Protein AF-A0A4S8KL89-F1 (afdb_monomer_lite)

Organism: Dendrothele bispora (strain CBS 962.96) (NCBI:txid1314807)

Secondary structure (DSSP, 8-state):
-PPPPPB--SS-EEEEEEEE-SSEEEEEEEEE-BTSPPPPEE----TT-SSSS--SEEE-EEEE-TTS-EEEETTGGGSTTHHHHHHHTTPEEEESGGGGGSPP-TT-HHHHTTSPPPPTT--HHHHHHHH-

Radius of gyration: 18.7 Å; chains: 1; bounding box: 41×31×51 Å

pLDDT: mean 89.46, std 12.13, range [53.22, 98.06]

InterPro domains:
  IPR043129 ATPase, nucleotide binding domain [SSF53067] (15-83)

Structure (mmCIF, N/CA/C/O backbone):
data_AF-A0A4S8KL89-F1
#
_entry.id   AF-A0A4S8KL89-F1
#
loop_
_atom_site.group_PDB
_atom_site.id
_atom_site.type_symbol
_atom_site.label_atom_id
_atom_site.label_alt_id
_atom_site.label_comp_id
_atom_site.label_asym_id
_atom_site.label_entity_id
_atom_site.label_seq_id
_atom_site.pdbx_PDB_ins_code
_atom_site.Cartn_x
_atom_site.Cartn_y
_atom_site.Car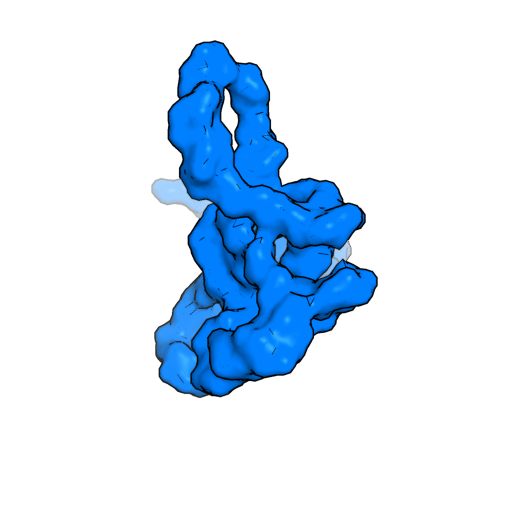tn_z
_atom_site.occupancy
_atom_site.B_iso_or_equiv
_atom_site.auth_seq_id
_atom_site.auth_comp_id
_atom_site.auth_asym_id
_atom_site.auth_atom_id
_atom_site.pdbx_PDB_model_num
ATOM 1 N N . MET A 1 1 ? -17.475 19.960 21.470 1.00 53.22 1 MET A N 1
ATOM 2 C CA . MET A 1 1 ? -16.755 18.774 20.955 1.00 53.22 1 MET A CA 1
ATOM 3 C C . MET A 1 1 ? -17.600 17.555 21.278 1.00 53.22 1 MET A C 1
ATOM 5 O O . MET A 1 1 ? -17.967 17.407 22.436 1.00 53.22 1 MET A O 1
ATOM 9 N N . ASN A 1 2 ? -17.971 16.736 20.290 1.00 69.44 2 ASN A N 1
ATOM 10 C CA . ASN A 1 2 ? -18.695 15.493 20.568 1.00 69.44 2 ASN A CA 1
ATOM 11 C C . ASN A 1 2 ? -17.760 14.521 21.292 1.00 69.44 2 ASN A C 1
ATOM 13 O O . ASN A 1 2 ? -16.701 14.174 20.771 1.00 69.44 2 ASN A O 1
ATOM 17 N N . THR A 1 3 ? -18.140 14.100 22.494 1.00 84.81 3 THR A N 1
ATOM 18 C CA . THR A 1 3 ? -17.432 13.060 23.238 1.00 84.81 3 THR A CA 1
ATOM 19 C C . THR A 1 3 ? -17.689 11.707 22.579 1.00 84.81 3 THR A C 1
ATOM 21 O O . THR A 1 3 ? -18.830 11.344 22.282 1.00 84.81 3 THR A O 1
ATOM 24 N N . ARG A 1 4 ? -16.616 10.955 22.303 1.00 89.38 4 ARG A N 1
ATOM 25 C CA . ARG A 1 4 ? -16.735 9.584 21.790 1.00 89.38 4 ARG A CA 1
ATOM 26 C C . ARG A 1 4 ? -17.388 8.710 2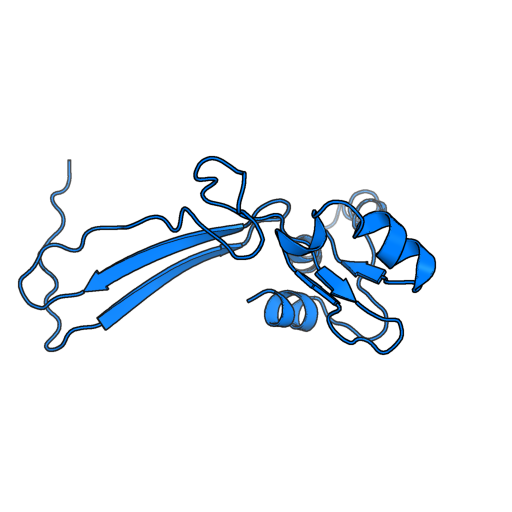2.859 1.00 89.38 4 ARG A C 1
ATOM 28 O O . ARG A 1 4 ? -17.077 8.837 24.041 1.00 89.38 4 ARG A O 1
ATOM 35 N N . LYS A 1 5 ? -18.299 7.834 22.437 1.00 94.69 5 LYS A N 1
ATOM 36 C CA . LYS A 1 5 ? -18.965 6.882 23.331 1.00 94.69 5 LYS A CA 1
ATOM 37 C C . LYS A 1 5 ? -18.096 5.635 23.530 1.00 94.69 5 LYS A C 1
ATOM 39 O O . LYS A 1 5 ? -17.346 5.286 22.614 1.00 94.69 5 LYS A O 1
ATOM 44 N N . PRO A 1 6 ? -18.224 4.951 24.679 1.00 96.38 6 PRO A N 1
ATOM 45 C CA . PRO A 1 6 ? -17.670 3.619 24.856 1.00 96.38 6 PRO A CA 1
ATOM 46 C C . PRO A 1 6 ? -18.112 2.651 23.757 1.00 96.38 6 PRO A C 1
ATOM 48 O O . PRO A 1 6 ? -19.223 2.753 23.229 1.00 96.38 6 PRO A O 1
ATOM 51 N N . TYR A 1 7 ? -17.242 1.706 23.413 1.00 97.06 7 TYR A N 1
ATOM 52 C CA . TYR A 1 7 ? -17.570 0.647 22.474 1.00 97.06 7 TYR A CA 1
ATOM 53 C C . TYR A 1 7 ? -18.594 -0.317 23.092 1.00 97.06 7 TYR A C 1
ATOM 55 O O . TYR A 1 7 ? -18.343 -0.930 24.127 1.00 97.06 7 TYR A O 1
ATOM 63 N N . ASN A 1 8 ? -19.748 -0.462 22.435 1.00 96.69 8 ASN A N 1
ATOM 64 C CA . ASN A 1 8 ? -20.877 -1.272 22.914 1.00 96.69 8 ASN A CA 1
ATOM 65 C C . ASN A 1 8 ? -20.872 -2.720 22.383 1.00 96.69 8 ASN A C 1
ATOM 67 O O . ASN A 1 8 ? -21.881 -3.416 22.488 1.00 96.69 8 ASN A O 1
ATOM 71 N N . GLY A 1 9 ? -19.784 -3.171 21.751 1.00 95.62 9 GLY A N 1
ATOM 72 C CA . GLY A 1 9 ? -19.670 -4.561 21.306 1.00 95.62 9 GLY A CA 1
ATOM 73 C C . GLY A 1 9 ? -19.466 -5.527 22.472 1.00 95.62 9 GLY A C 1
ATOM 74 O O . GLY A 1 9 ? -19.078 -5.133 23.565 1.00 95.62 9 GLY A O 1
ATOM 75 N N . THR A 1 10 ? -19.706 -6.815 22.232 1.00 97.38 10 THR A N 1
ATOM 76 C CA . THR A 1 10 ? -19.627 -7.863 23.267 1.00 97.38 10 THR A CA 1
ATOM 77 C C . THR A 1 10 ? -18.240 -8.492 23.414 1.00 97.38 10 THR A C 1
ATOM 79 O O . THR A 1 10 ? -18.018 -9.276 24.333 1.00 97.38 10 THR A O 1
ATOM 82 N N . ARG A 1 11 ? -17.300 -8.177 22.516 1.00 97.56 11 ARG A N 1
ATOM 83 C CA . ARG A 1 11 ? -15.933 -8.721 22.500 1.00 97.56 11 ARG A CA 1
ATOM 84 C C . ARG A 1 11 ? -14.931 -7.692 21.989 1.00 97.56 11 ARG A C 1
ATOM 86 O O . ARG A 1 11 ? -15.319 -6.791 21.249 1.00 97.56 11 ARG A O 1
ATOM 93 N N . ARG A 1 12 ? -13.651 -7.877 22.324 1.00 97.44 12 ARG A N 1
ATOM 94 C CA . ARG A 1 12 ? -12.538 -7.092 21.773 1.00 97.44 12 ARG A CA 1
ATOM 95 C C . ARG A 1 12 ? -12.465 -7.253 20.253 1.00 97.44 12 ARG A C 1
ATOM 97 O O . ARG A 1 12 ? -12.508 -8.379 19.763 1.00 97.44 12 ARG A O 1
ATOM 104 N N . ASN A 1 13 ? -12.308 -6.149 19.527 1.00 97.19 13 ASN A N 1
ATOM 105 C CA . ASN A 1 13 ? -12.016 -6.151 18.090 1.00 97.19 13 ASN A CA 1
ATOM 106 C C . ASN A 1 13 ? -10.865 -5.184 17.772 1.00 97.19 13 ASN A C 1
ATOM 108 O O . ASN A 1 13 ? -10.658 -4.205 18.484 1.00 97.19 13 ASN A O 1
ATOM 112 N N . LEU A 1 14 ? -10.135 -5.448 16.690 1.00 97.38 14 LEU A N 1
ATOM 113 C CA . LEU A 1 14 ? -9.177 -4.512 16.104 1.00 97.38 14 LEU A CA 1
ATOM 114 C C . LEU A 1 14 ? -9.837 -3.858 14.889 1.00 97.38 14 LEU A C 1
ATOM 116 O O . LEU A 1 14 ? -10.282 -4.558 13.982 1.00 97.38 14 LEU A O 1
ATOM 120 N N . LEU A 1 15 ? -9.907 -2.530 14.879 1.00 96.75 15 LEU A N 1
ATOM 121 C CA . LEU A 1 15 ? -10.305 -1.760 13.706 1.00 96.75 15 LEU A CA 1
ATOM 122 C C . LEU A 1 15 ? -9.054 -1.176 13.061 1.00 96.75 15 LEU A C 1
ATOM 124 O O . LEU A 1 15 ? -8.263 -0.538 13.751 1.00 96.75 15 LEU A O 1
ATOM 128 N N . ILE A 1 16 ? -8.904 -1.365 11.753 1.00 97.31 16 ILE A N 1
ATOM 129 C CA . ILE A 1 16 ? -7.840 -0.765 10.948 1.00 97.31 16 ILE A CA 1
ATOM 130 C C . ILE A 1 16 ? -8.505 0.133 9.908 1.00 97.31 16 ILE A C 1
ATOM 132 O O . ILE A 1 16 ? -9.451 -0.278 9.238 1.00 97.31 16 ILE A O 1
ATOM 136 N N . ALA A 1 17 ? -8.020 1.361 9.796 1.00 96.75 17 ALA A N 1
ATOM 137 C CA . ALA A 1 17 ? -8.402 2.316 8.773 1.00 96.75 17 ALA A CA 1
ATOM 138 C C . ALA A 1 17 ? -7.177 2.597 7.901 1.00 96.75 17 ALA A C 1
ATOM 140 O O . ALA A 1 17 ? -6.116 2.947 8.418 1.00 96.75 17 ALA A O 1
ATOM 141 N N . MET A 1 18 ? -7.330 2.435 6.591 1.00 95.44 18 MET A N 1
ATOM 142 C CA . MET A 1 18 ? -6.266 2.647 5.613 1.00 95.44 18 MET A CA 1
ATOM 143 C C . MET A 1 18 ? -6.668 3.803 4.706 1.00 95.44 18 MET A C 1
ATOM 145 O O . MET A 1 18 ? -7.725 3.758 4.075 1.00 95.44 18 MET A O 1
ATOM 149 N N . ASP A 1 19 ? -5.834 4.834 4.653 1.00 95.75 19 ASP A N 1
ATOM 150 C CA . ASP A 1 19 ? -5.928 5.885 3.648 1.00 95.75 19 ASP A CA 1
ATOM 151 C C . ASP A 1 19 ? -4.943 5.553 2.532 1.00 95.75 19 ASP A C 1
ATOM 153 O O . ASP A 1 19 ? -3.732 5.680 2.709 1.00 95.75 19 ASP A O 1
ATOM 157 N N . VAL A 1 20 ? -5.464 5.076 1.401 1.00 95.38 20 VAL A N 1
ATOM 158 C CA . VAL A 1 20 ? -4.645 4.749 0.232 1.00 95.38 20 VAL A CA 1
ATOM 159 C C . VAL A 1 20 ? -4.665 5.928 -0.726 1.00 95.38 20 VAL A C 1
ATOM 161 O O . VAL A 1 20 ? -5.635 6.111 -1.471 1.00 95.38 20 VAL A O 1
ATOM 164 N N . GLY A 1 21 ? -3.615 6.742 -0.703 1.00 94.94 21 GLY A N 1
ATOM 165 C CA . GLY A 1 21 ? -3.478 7.914 -1.560 1.00 94.94 21 GLY A CA 1
ATOM 166 C C . GLY A 1 21 ? -2.832 7.605 -2.910 1.00 94.94 21 GLY A C 1
ATOM 167 O O . GLY A 1 21 ? -2.426 6.488 -3.211 1.00 94.94 21 GLY A O 1
ATOM 168 N N . THR A 1 22 ? -2.747 8.624 -3.765 1.00 94.81 22 THR A N 1
ATOM 169 C CA . THR A 1 22 ? -2.037 8.519 -5.052 1.00 94.81 22 THR A CA 1
ATOM 170 C C . THR A 1 22 ? -0.519 8.500 -4.867 1.00 94.81 22 THR A C 1
ATOM 172 O O . THR A 1 22 ? 0.183 7.839 -5.626 1.00 94.81 22 THR A O 1
ATOM 175 N N . THR A 1 23 ? -0.020 9.244 -3.876 1.00 94.75 23 THR A N 1
ATOM 176 C CA . THR A 1 23 ? 1.420 9.452 -3.645 1.00 94.75 23 THR A CA 1
ATOM 177 C C . THR A 1 23 ? 1.894 8.779 -2.368 1.00 94.75 23 THR A C 1
ATOM 179 O O . THR A 1 23 ? 2.945 8.150 -2.367 1.00 94.75 23 THR A O 1
ATOM 182 N N . TYR A 1 24 ? 1.123 8.909 -1.290 1.00 95.31 24 TYR A N 1
ATOM 183 C CA . TYR A 1 24 ? 1.419 8.310 0.003 1.00 95.31 24 TYR A CA 1
ATOM 184 C C . TYR A 1 24 ? 0.167 7.659 0.573 1.00 95.31 24 TYR A C 1
ATOM 186 O O . TYR A 1 24 ? -0.939 8.134 0.318 1.00 95.31 24 TYR A O 1
ATOM 194 N N . SER A 1 25 ? 0.363 6.614 1.365 1.00 95.75 25 SER A N 1
ATOM 195 C CA . SER A 1 25 ? -0.689 5.872 2.046 1.00 95.75 25 SER A CA 1
ATOM 196 C C . SER A 1 25 ? -0.370 5.746 3.528 1.00 95.75 25 SER A C 1
ATOM 198 O O . SER A 1 25 ? 0.790 5.570 3.889 1.00 95.75 25 SER A O 1
ATOM 200 N N . GLY A 1 26 ? -1.381 5.849 4.382 1.00 94.88 26 GLY A N 1
ATOM 201 C CA . GLY A 1 26 ? -1.240 5.807 5.835 1.00 94.88 26 GLY A CA 1
ATOM 202 C C . GLY A 1 26 ? -2.225 4.838 6.474 1.00 94.88 26 GLY A C 1
ATOM 203 O O . GLY A 1 26 ? -3.247 4.480 5.886 1.00 94.88 26 GLY A O 1
ATOM 204 N N . VAL A 1 27 ? -1.917 4.419 7.699 1.00 95.56 27 VAL A N 1
ATOM 205 C CA . VAL A 1 27 ? -2.751 3.483 8.456 1.00 95.56 27 VAL A CA 1
ATOM 206 C C . VAL A 1 27 ? -2.963 4.010 9.869 1.00 95.56 27 VAL A C 1
ATOM 208 O O . VAL A 1 27 ? -2.039 4.478 10.535 1.00 95.56 27 VAL A O 1
ATOM 211 N N . SER A 1 28 ? -4.191 3.901 10.354 1.00 96.12 28 SER A N 1
ATOM 212 C CA . SER A 1 28 ? -4.530 4.071 11.763 1.00 96.12 28 SER A CA 1
ATOM 213 C C . SER A 1 28 ? -5.259 2.832 12.252 1.00 96.12 28 SER A C 1
ATOM 215 O O . SER A 1 28 ? -5.938 2.150 11.488 1.00 96.12 28 SER A O 1
ATOM 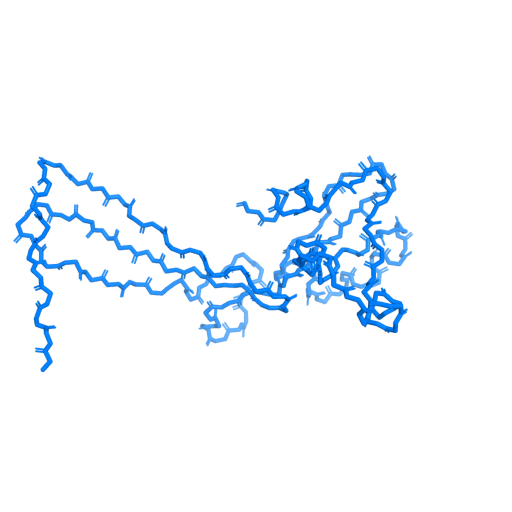217 N N . TYR A 1 29 ? -5.151 2.539 13.537 1.00 96.94 29 TYR A N 1
ATOM 218 C CA . TYR A 1 29 ? -5.857 1.434 14.155 1.00 96.94 29 TYR A CA 1
ATOM 219 C C . TYR A 1 29 ? -6.475 1.847 15.485 1.00 96.94 29 TYR A C 1
ATOM 221 O O . TYR A 1 29 ? -6.159 2.886 16.061 1.00 96.94 29 TYR A O 1
ATOM 229 N N . CYS A 1 30 ? -7.395 1.028 15.972 1.00 97.00 30 CYS A N 1
ATOM 230 C CA . CYS A 1 30 ? -8.014 1.208 17.269 1.00 97.00 30 CYS A CA 1
ATOM 231 C C . CYS A 1 30 ? -8.379 -0.151 17.869 1.00 97.00 30 CYS A C 1
ATOM 233 O O . CYS A 1 30 ? -8.948 -1.007 17.186 1.00 97.00 30 CYS A O 1
ATOM 235 N N . LEU A 1 31 ? -8.072 -0.337 19.154 1.00 97.25 31 LEU A N 1
ATOM 236 C CA . LEU A 1 31 ? -8.570 -1.465 19.934 1.00 97.25 31 LEU A CA 1
ATOM 237 C C . LEU A 1 31 ? -9.957 -1.119 20.480 1.00 97.25 31 LEU A C 1
ATOM 239 O O . LEU A 1 31 ? -10.134 -0.171 21.242 1.00 97.25 31 LEU A O 1
ATOM 243 N N . LEU A 1 32 ? -10.951 -1.894 20.059 1.00 97.25 32 LEU A N 1
ATOM 244 C CA . LEU A 1 32 ? -12.340 -1.749 20.467 1.00 97.25 32 LEU A CA 1
ATOM 245 C C . LEU A 1 32 ? -12.613 -2.671 21.651 1.00 97.25 32 LEU A C 1
ATOM 247 O O . LEU A 1 32 ? -13.020 -3.820 21.472 1.00 97.25 32 LEU A O 1
ATOM 251 N N . ASP A 1 33 ? -12.366 -2.164 22.854 1.00 97.88 33 ASP A N 1
ATOM 252 C CA . ASP A 1 33 ? -12.622 -2.872 24.106 1.00 97.88 33 ASP A CA 1
ATOM 253 C C . ASP A 1 33 ? -14.030 -2.580 24.650 1.00 97.88 33 ASP A C 1
ATOM 255 O O . ASP A 1 33 ? -14.382 -1.407 24.808 1.00 97.88 33 ASP A O 1
ATOM 259 N N . PRO A 1 34 ? -14.858 -3.606 24.946 1.00 97.94 34 PRO A N 1
ATOM 260 C CA . PRO A 1 34 ? -16.198 -3.410 25.500 1.00 97.94 34 PRO A CA 1
ATOM 261 C C . PRO A 1 34 ? -16.194 -2.510 26.740 1.00 97.94 34 PRO A C 1
ATOM 263 O O . PRO A 1 34 ? -15.493 -2.783 27.711 1.00 97.94 34 PRO A O 1
ATOM 266 N N . GLY A 1 35 ? -16.985 -1.436 26.711 1.00 97.19 35 GLY A N 1
ATOM 267 C CA . GLY A 1 35 ? -17.095 -0.483 27.820 1.00 97.19 35 GLY A CA 1
ATOM 268 C C . GLY A 1 35 ? -16.000 0.591 27.883 1.00 97.19 35 GLY A C 1
ATOM 269 O O . GLY A 1 35 ? -16.122 1.511 28.690 1.00 97.19 35 GLY A O 1
ATOM 270 N N . PHE A 1 36 ? -14.992 0.552 27.006 1.00 96.56 36 PHE A N 1
ATOM 271 C CA . PHE A 1 36 ? -13.947 1.578 26.919 1.00 96.56 36 PHE A CA 1
ATOM 272 C C . PHE A 1 36 ? -14.180 2.520 25.738 1.00 96.56 36 PHE A C 1
ATOM 274 O O . PHE A 1 36 ? -14.724 2.127 24.703 1.00 96.56 36 PHE A O 1
ATOM 281 N N . VAL A 1 37 ? -13.780 3.786 25.888 1.00 96.50 37 VAL A N 1
ATOM 282 C CA . VAL A 1 37 ? -13.815 4.766 24.795 1.00 96.50 37 VAL A CA 1
ATOM 283 C C . VAL A 1 37 ? -12.679 4.450 23.814 1.00 96.50 37 VAL A C 1
ATOM 285 O O . VAL A 1 37 ? -11.524 4.459 24.229 1.00 96.50 37 VAL A O 1
ATOM 288 N N . PRO A 1 38 ? -12.971 4.199 22.524 1.00 95.75 38 PRO A N 1
ATOM 289 C CA . PRO A 1 38 ? -11.950 3.881 21.530 1.00 95.75 38 PRO A CA 1
ATOM 290 C C . PRO A 1 38 ? -10.912 5.001 21.343 1.00 95.75 38 PRO A C 1
ATOM 292 O O . PRO A 1 38 ? -11.265 6.156 21.058 1.00 95.75 38 PRO A O 1
ATOM 295 N N . GLU A 1 39 ? -9.630 4.645 21.428 1.00 95.50 39 GLU A N 1
ATOM 296 C CA . GLU A 1 39 ? -8.495 5.523 21.128 1.00 95.50 39 GLU A CA 1
ATOM 297 C C . GLU A 1 39 ? -7.895 5.200 19.760 1.00 95.50 39 GLU A C 1
ATOM 299 O O . GLU A 1 39 ? -7.532 4.059 19.477 1.00 95.50 39 GLU A O 1
ATOM 304 N N . ILE A 1 40 ? -7.792 6.213 18.902 1.00 94.88 40 ILE A N 1
ATOM 305 C CA . ILE A 1 40 ? -7.234 6.066 17.558 1.00 94.88 40 ILE A CA 1
ATOM 306 C C . ILE A 1 40 ? -5.720 6.201 17.670 1.00 94.88 40 ILE A C 1
ATOM 308 O O . ILE A 1 40 ? -5.230 7.209 18.174 1.00 94.88 40 ILE A O 1
ATOM 312 N N . GLN A 1 41 ? -5.010 5.198 17.176 1.00 95.12 41 GLN A N 1
ATOM 313 C CA . GLN A 1 41 ? -3.559 5.138 17.130 1.00 95.12 41 GLN A CA 1
ATOM 314 C C . GLN A 1 41 ? -3.109 5.205 15.671 1.00 95.12 41 GLN A C 1
ATOM 316 O O . GLN A 1 41 ? -3.597 4.453 14.828 1.00 95.12 41 GLN A O 1
ATOM 321 N N . THR A 1 42 ? -2.183 6.102 15.354 1.00 93.88 42 THR A N 1
ATOM 322 C CA . THR A 1 42 ? -1.586 6.176 14.015 1.00 93.88 42 THR A CA 1
ATOM 323 C C . THR A 1 42 ? -0.413 5.208 13.924 1.00 93.88 42 THR A C 1
ATOM 325 O O . THR A 1 42 ? 0.393 5.125 14.851 1.00 93.88 42 THR A O 1
ATOM 328 N N . VAL A 1 43 ? -0.295 4.477 12.815 1.00 91.81 43 VAL A N 1
ATOM 329 C CA . VAL A 1 43 ? 0.902 3.683 12.523 1.00 91.81 43 VAL A CA 1
ATOM 330 C C . VAL A 1 43 ? 2.013 4.643 12.113 1.00 91.81 43 VAL A C 1
ATOM 332 O O . VAL A 1 43 ? 1.902 5.332 11.106 1.00 91.81 43 VAL A O 1
ATOM 335 N N . THR A 1 44 ? 3.073 4.709 12.914 1.00 88.81 44 THR A N 1
ATOM 336 C CA . THR A 1 44 ? 4.211 5.625 12.711 1.00 88.81 44 THR A CA 1
ATOM 337 C C . THR A 1 44 ? 5.485 4.912 12.271 1.00 88.81 44 THR A C 1
ATOM 339 O O . THR A 1 44 ? 6.516 5.549 12.076 1.00 88.81 44 THR A O 1
ATOM 342 N N . ARG A 1 45 ? 5.446 3.583 12.143 1.00 85.62 45 ARG A N 1
ATOM 343 C CA . ARG A 1 45 ? 6.582 2.787 11.687 1.00 85.62 45 ARG A CA 1
ATOM 344 C C . ARG A 1 45 ? 6.107 1.711 10.729 1.00 85.62 45 ARG A C 1
ATOM 346 O O . ARG A 1 45 ? 5.306 0.856 11.098 1.00 85.62 45 ARG A O 1
ATOM 353 N N . PHE A 1 46 ? 6.657 1.760 9.528 1.00 83.94 46 PHE A N 1
ATOM 354 C CA . PHE A 1 46 ? 6.460 0.775 8.476 1.00 83.94 46 PHE A CA 1
ATOM 355 C C . PHE A 1 46 ? 7.771 0.006 8.240 1.00 83.94 46 PHE A C 1
ATOM 357 O O . PHE A 1 46 ? 8.843 0.502 8.617 1.00 83.94 46 PHE A O 1
ATOM 364 N N . PRO A 1 47 ? 7.716 -1.202 7.649 1.00 82.62 47 PRO A N 1
ATOM 365 C CA . PRO A 1 47 ? 8.911 -1.888 7.159 1.00 82.62 47 PRO A CA 1
ATOM 366 C C . PRO A 1 47 ? 9.772 -0.955 6.295 1.00 82.62 47 PRO A C 1
ATOM 368 O O . PRO A 1 47 ? 9.242 -0.079 5.617 1.00 82.62 47 PRO A O 1
ATOM 371 N N . ALA A 1 48 ? 11.097 -1.106 6.365 1.00 82.25 48 ALA A N 1
ATOM 372 C CA . ALA A 1 48 ? 12.074 -0.270 5.657 1.00 82.25 48 ALA A CA 1
ATOM 373 C C . ALA A 1 48 ? 12.085 1.242 6.012 1.00 82.25 48 ALA A C 1
ATOM 375 O O . ALA A 1 48 ? 12.820 2.018 5.411 1.00 82.25 48 ALA A O 1
ATOM 376 N N . CYS A 1 49 ? 11.369 1.695 7.047 1.00 73.81 49 CYS A N 1
ATOM 377 C CA . CYS A 1 49 ? 11.491 3.060 7.589 1.00 73.81 49 CYS A CA 1
ATOM 378 C C . CYS A 1 49 ? 12.343 3.102 8.875 1.00 73.81 49 CYS A C 1
ATOM 380 O O . CYS A 1 49 ? 11.871 3.551 9.918 1.00 73.81 49 CYS A O 1
ATOM 382 N N . GLU A 1 50 ? 13.587 2.611 8.848 1.00 66.00 50 GLU A N 1
ATOM 383 C CA . GLU A 1 50 ? 14.432 2.531 10.060 1.00 66.00 50 GLU A CA 1
ATOM 384 C C . GLU A 1 50 ? 14.994 3.886 10.522 1.00 66.00 50 GLU A C 1
ATOM 386 O O . GLU A 1 50 ? 15.208 4.084 11.716 1.00 66.00 50 GLU A O 1
ATOM 391 N N . HIS A 1 51 ? 15.170 4.832 9.592 1.00 59.66 51 HIS A N 1
ATOM 392 C CA . HIS A 1 51 ? 15.819 6.129 9.839 1.00 59.66 51 HIS A CA 1
ATOM 393 C C . HIS A 1 51 ? 14.878 7.338 9.715 1.00 59.66 51 HIS A C 1
ATOM 395 O O . HIS A 1 51 ? 15.297 8.476 9.926 1.00 59.66 51 HIS A O 1
ATOM 401 N N . VAL A 1 52 ? 13.603 7.115 9.380 1.00 54.44 52 VAL A N 1
ATOM 402 C CA . VAL A 1 52 ? 12.613 8.188 9.220 1.00 54.44 52 VAL A CA 1
ATOM 403 C C . VAL A 1 52 ? 11.907 8.384 10.557 1.00 54.44 52 VAL A C 1
ATOM 405 O O . VAL A 1 52 ? 11.309 7.449 11.086 1.00 54.44 52 VAL A O 1
ATOM 408 N N . GLY A 1 53 ? 12.003 9.582 11.133 1.00 56.09 53 GLY A N 1
ATOM 409 C CA . GLY A 1 53 ? 11.444 9.922 12.444 1.00 56.09 53 GLY A CA 1
ATOM 410 C C . GLY A 1 53 ? 9.913 9.902 12.488 1.00 56.09 53 GLY A C 1
ATOM 411 O O . GLY A 1 53 ? 9.291 10.956 12.554 1.00 56.09 53 GLY A O 1
ATOM 412 N N . GLY A 1 54 ? 9.311 8.713 12.481 1.00 61.19 54 GLY A N 1
ATOM 413 C CA . GLY A 1 54 ? 7.883 8.526 12.713 1.00 61.19 54 GLY A CA 1
ATOM 414 C C . GLY A 1 54 ? 6.973 8.986 11.573 1.00 61.19 54 GLY A C 1
ATOM 415 O O . GLY A 1 54 ? 5.888 9.492 11.866 1.00 61.19 54 GLY A O 1
ATOM 416 N N . ASP A 1 55 ? 7.383 8.859 10.301 1.00 68.94 55 ASP A N 1
ATOM 417 C CA . ASP A 1 55 ? 6.477 9.202 9.197 1.00 68.94 55 ASP A CA 1
ATOM 418 C C . ASP A 1 55 ? 5.249 8.277 9.228 1.00 68.94 55 ASP A C 1
ATOM 420 O O . ASP A 1 55 ? 5.349 7.050 9.255 1.00 68.94 55 ASP A O 1
ATOM 424 N N . ALA A 1 56 ? 4.068 8.887 9.265 1.00 82.69 56 ALA A N 1
ATOM 425 C CA . ALA A 1 56 ? 2.788 8.204 9.442 1.00 82.69 56 ALA A CA 1
ATOM 426 C C . ALA A 1 56 ? 2.243 7.599 8.136 1.00 82.69 56 ALA A C 1
ATOM 428 O O . ALA A 1 56 ? 1.070 7.221 8.054 1.00 82.69 56 ALA A O 1
ATOM 429 N N . LYS A 1 57 ? 3.070 7.568 7.087 1.00 91.19 57 LYS A N 1
ATOM 430 C CA . LYS A 1 57 ? 2.697 7.156 5.738 1.00 91.19 57 LYS A CA 1
ATOM 431 C C . LYS A 1 57 ? 3.892 6.592 4.972 1.00 91.19 57 LYS A C 1
ATOM 433 O O . LYS A 1 57 ? 5.040 6.902 5.267 1.00 91.19 57 LYS A O 1
ATOM 438 N N . ILE A 1 58 ? 3.593 5.819 3.937 1.00 93.31 58 ILE A N 1
ATOM 439 C CA . ILE A 1 58 ? 4.555 5.245 2.994 1.00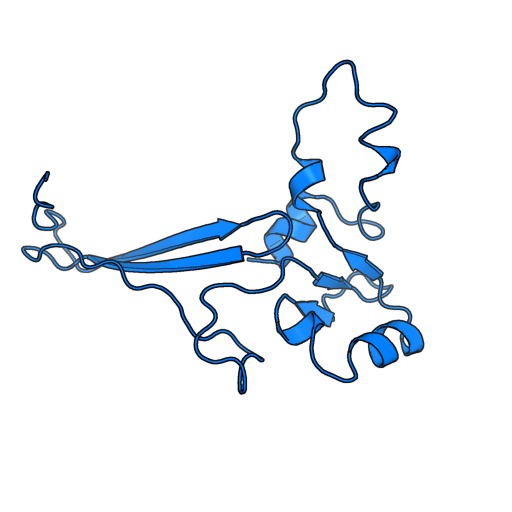 93.31 58 ILE A CA 1
ATOM 440 C C . ILE A 1 58 ? 4.233 5.677 1.565 1.00 93.31 58 ILE A C 1
ATOM 442 O O . ILE A 1 58 ? 3.067 5.939 1.262 1.00 93.31 58 ILE A O 1
ATOM 446 N N . PRO A 1 59 ? 5.223 5.756 0.664 1.00 95.06 59 PRO A N 1
ATOM 447 C CA . PRO A 1 59 ? 4.985 5.955 -0.763 1.00 95.06 59 PRO A CA 1
ATOM 448 C C . PRO A 1 59 ? 3.979 4.941 -1.337 1.00 95.06 59 PRO A C 1
ATOM 450 O O . PRO A 1 59 ? 3.931 3.792 -0.918 1.00 95.06 59 PRO A O 1
ATOM 453 N N . SER A 1 60 ? 3.149 5.349 -2.296 1.00 96.94 60 SER A N 1
ATOM 454 C CA . SER A 1 60 ? 2.172 4.477 -2.978 1.00 96.94 60 SER A CA 1
ATOM 455 C C . SER A 1 60 ? 2.733 4.007 -4.317 1.00 96.94 60 SER A C 1
ATOM 457 O O . SER A 1 60 ? 2.344 4.480 -5.387 1.00 96.94 60 SER A O 1
ATOM 459 N N . ILE A 1 61 ? 3.721 3.120 -4.228 1.00 96.38 61 ILE A N 1
ATOM 460 C CA . ILE A 1 61 ? 4.478 2.574 -5.356 1.00 96.38 61 ILE A CA 1
ATOM 461 C C . ILE A 1 61 ? 4.749 1.086 -5.129 1.00 96.38 61 ILE A C 1
ATOM 463 O O . ILE A 1 61 ? 4.959 0.651 -3.995 1.00 96.38 61 ILE A O 1
ATOM 467 N N . ILE A 1 62 ? 4.748 0.322 -6.218 1.00 97.56 62 ILE A N 1
ATOM 468 C CA . ILE A 1 62 ? 5.185 -1.076 -6.258 1.00 97.56 62 ILE A CA 1
ATOM 469 C C . ILE A 1 62 ? 6.143 -1.249 -7.434 1.00 97.56 62 ILE A C 1
ATOM 471 O O . ILE A 1 62 ? 5.875 -0.721 -8.511 1.00 97.56 62 ILE A O 1
ATOM 475 N N . TYR A 1 63 ? 7.213 -2.017 -7.255 1.00 97.69 63 TYR A N 1
ATOM 476 C CA . TYR A 1 63 ? 8.009 -2.556 -8.357 1.00 97.69 63 TYR A CA 1
ATOM 477 C C . TYR A 1 63 ? 7.610 -3.998 -8.656 1.00 97.69 63 TYR A C 1
ATOM 479 O O . TYR A 1 63 ? 7.478 -4.813 -7.740 1.00 97.69 63 TYR A O 1
ATOM 487 N N . TYR A 1 64 ? 7.465 -4.311 -9.941 1.00 98.06 64 TYR A N 1
ATOM 488 C CA . TYR A 1 64 ? 7.205 -5.659 -10.437 1.00 98.06 64 TYR A CA 1
ATOM 489 C C . TYR A 1 64 ? 8.376 -6.176 -11.266 1.00 98.06 64 TYR A C 1
ATOM 491 O O . TYR A 1 64 ? 8.973 -5.417 -12.017 1.00 98.06 64 TYR A O 1
ATOM 499 N N . GLY A 1 65 ? 8.668 -7.471 -11.196 1.00 96.38 65 GLY A N 1
ATOM 500 C CA . GLY A 1 65 ? 9.521 -8.123 -12.186 1.00 96.38 65 GLY A CA 1
ATOM 501 C C . GLY A 1 65 ? 8.806 -8.258 -13.530 1.00 96.38 65 GLY A C 1
ATOM 502 O O . GLY A 1 65 ? 7.581 -8.149 -13.613 1.00 96.38 65 GLY A O 1
ATOM 503 N N . GLN A 1 66 ? 9.562 -8.577 -14.578 1.00 93.19 66 GLN A N 1
ATOM 504 C CA . GLN A 1 66 ? 9.014 -8.871 -15.912 1.00 93.19 66 GLN A CA 1
ATOM 505 C C . GLN A 1 66 ? 8.026 -10.054 -15.916 1.00 93.19 66 GLN A C 1
ATOM 507 O O . GLN A 1 66 ? 7.145 -10.140 -16.768 1.00 93.19 66 GLN A O 1
ATOM 512 N N . ASP A 1 67 ? 8.136 -10.949 -14.933 1.00 93.12 67 ASP A N 1
ATOM 513 C CA . ASP A 1 67 ? 7.218 -12.066 -14.691 1.00 93.12 67 ASP A CA 1
ATOM 514 C C . ASP A 1 67 ? 5.928 -11.661 -13.944 1.00 93.12 67 ASP A C 1
ATOM 516 O O . ASP A 1 67 ? 5.067 -12.502 -13.688 1.00 93.12 67 ASP A O 1
ATOM 520 N N . GLY A 1 68 ? 5.782 -10.384 -13.575 1.00 93.25 68 GLY A N 1
ATOM 521 C CA . GLY A 1 68 ? 4.658 -9.864 -12.797 1.00 93.25 68 GLY A CA 1
ATOM 522 C C . GLY A 1 68 ? 4.747 -10.130 -11.290 1.00 93.25 68 GLY A C 1
ATOM 523 O O . GLY A 1 68 ? 3.774 -9.854 -10.576 1.00 93.25 68 GLY A O 1
ATOM 524 N N . SER A 1 69 ? 5.875 -10.651 -10.790 1.00 96.19 69 SER A N 1
ATOM 525 C CA . SER A 1 69 ? 6.113 -10.833 -9.353 1.00 96.19 69 SER A CA 1
ATOM 526 C C . SER A 1 69 ? 6.373 -9.494 -8.659 1.00 96.19 69 SER A C 1
ATOM 528 O O . SER A 1 69 ? 7.023 -8.619 -9.222 1.00 96.19 69 SER A O 1
ATOM 530 N N . VAL A 1 70 ? 5.875 -9.320 -7.433 1.00 97.12 70 VAL A N 1
ATOM 531 C CA . VAL A 1 70 ? 6.153 -8.129 -6.612 1.00 97.12 70 VAL A CA 1
ATOM 532 C C . VAL A 1 70 ? 7.602 -8.176 -6.122 1.00 97.12 70 VAL A C 1
ATOM 534 O O . VAL A 1 70 ? 8.054 -9.212 -5.633 1.00 97.12 70 VAL A O 1
ATOM 537 N N . LYS A 1 71 ? 8.329 -7.062 -6.255 1.00 96.69 71 LYS A N 1
ATOM 538 C CA . LYS A 1 71 ? 9.753 -6.954 -5.898 1.00 96.69 71 LYS A CA 1
ATOM 539 C C . LYS A 1 71 ? 10.031 -6.010 -4.735 1.00 96.69 71 LYS A C 1
ATOM 541 O O . LYS A 1 71 ? 10.881 -6.319 -3.908 1.00 96.69 71 LYS A O 1
ATOM 546 N N . ALA A 1 72 ? 9.325 -4.885 -4.676 1.00 95.88 72 ALA A N 1
ATOM 547 C CA . ALA A 1 72 ? 9.419 -3.924 -3.581 1.00 95.88 72 ALA A CA 1
ATOM 548 C C . ALA A 1 72 ? 8.128 -3.107 -3.484 1.00 95.88 72 ALA A C 1
ATOM 550 O O . ALA A 1 72 ? 7.546 -2.752 -4.514 1.00 95.88 72 ALA A O 1
ATOM 551 N N . VAL A 1 73 ? 7.692 -2.788 -2.263 1.00 95.75 73 VAL A N 1
ATOM 552 C CA . VAL A 1 73 ? 6.436 -2.065 -2.008 1.00 95.75 73 VAL A CA 1
ATOM 553 C C . VAL A 1 73 ? 6.664 -0.897 -1.054 1.00 95.75 73 VAL A C 1
ATOM 555 O O . VAL A 1 73 ? 7.360 -1.002 -0.047 1.00 95.75 73 VAL A O 1
ATOM 558 N N . GLY A 1 74 ? 6.050 0.242 -1.360 1.00 94.19 74 GLY A N 1
ATOM 559 C CA . GLY A 1 74 ? 6.003 1.397 -0.474 1.00 94.19 74 GLY A CA 1
ATOM 560 C C . GLY A 1 74 ? 7.374 1.912 -0.051 1.00 94.19 74 GLY A C 1
ATOM 561 O O . GLY A 1 74 ? 8.140 2.377 -0.889 1.00 94.19 74 GLY A O 1
ATOM 562 N N . ALA A 1 75 ? 7.679 1.866 1.246 1.00 92.00 75 ALA A N 1
ATOM 563 C CA . ALA A 1 75 ? 8.962 2.339 1.766 1.00 92.00 75 ALA A CA 1
ATOM 564 C C . ALA A 1 75 ? 10.158 1.485 1.312 1.00 92.00 75 ALA A C 1
ATOM 566 O O . ALA A 1 75 ? 11.266 2.008 1.178 1.00 92.00 75 ALA A O 1
ATOM 567 N N . GLU A 1 76 ? 9.949 0.192 1.037 1.00 92.56 76 GLU A N 1
ATOM 568 C CA . GLU A 1 76 ? 10.987 -0.676 0.469 1.00 92.56 76 GLU A CA 1
ATOM 569 C C . GLU A 1 76 ? 11.363 -0.208 -0.934 1.00 92.56 76 GLU A C 1
ATOM 571 O O . GLU A 1 76 ? 12.535 -0.168 -1.275 1.00 92.56 76 GLU A O 1
ATOM 576 N N . ALA A 1 77 ? 10.383 0.238 -1.722 1.00 94.06 77 ALA A N 1
ATOM 577 C CA . ALA A 1 77 ? 10.591 0.736 -3.079 1.00 94.06 77 ALA A CA 1
ATOM 578 C C . ALA A 1 77 ? 11.363 2.072 -3.144 1.00 94.06 77 ALA A C 1
ATOM 580 O O . ALA A 1 77 ? 11.683 2.541 -4.234 1.00 94.06 77 ALA A O 1
ATOM 581 N N . THR A 1 78 ? 11.647 2.699 -1.999 1.00 90.44 78 THR A N 1
ATOM 582 C CA . THR A 1 78 ? 12.394 3.963 -1.905 1.00 90.44 78 THR A CA 1
ATOM 583 C C . THR A 1 78 ? 13.690 3.846 -1.110 1.00 90.44 78 THR A C 1
ATOM 585 O O . THR A 1 78 ? 14.261 4.872 -0.746 1.00 90.44 78 THR A O 1
ATOM 588 N N . GLN A 1 79 ? 14.141 2.628 -0.794 1.00 90.31 79 GLN A N 1
ATOM 589 C CA . GLN A 1 79 ? 15.450 2.447 -0.166 1.00 90.31 79 GLN A CA 1
ATOM 590 C C . GLN A 1 79 ? 16.579 2.792 -1.136 1.00 90.31 79 GLN A C 1
ATOM 592 O O . GLN A 1 79 ? 16.434 2.700 -2.357 1.00 90.31 79 GLN A O 1
ATOM 597 N N . GLU A 1 80 ? 17.724 3.158 -0.569 1.00 90.44 80 GLU A N 1
ATOM 598 C CA . GLU A 1 80 ? 18.965 3.319 -1.320 1.00 90.44 80 GLU A CA 1
ATOM 599 C C . GLU A 1 80 ? 19.306 2.018 -2.071 1.00 90.44 80 GLU A C 1
ATOM 601 O O . GLU A 1 80 ? 19.151 0.922 -1.526 1.00 90.44 80 GLU A O 1
ATOM 606 N N . GLY A 1 81 ? 19.724 2.123 -3.334 1.00 92.25 81 GLY A N 1
ATOM 607 C CA . GLY A 1 81 ? 20.061 0.969 -4.172 1.00 92.25 81 GLY A CA 1
ATOM 608 C C . GLY A 1 81 ? 18.874 0.318 -4.890 1.00 92.25 81 GLY A C 1
ATOM 609 O O . GLY A 1 81 ? 19.081 -0.504 -5.781 1.00 92.25 81 GLY A O 1
ATOM 610 N N . ILE A 1 82 ? 17.625 0.632 -4.521 1.00 94.25 82 ILE A N 1
ATOM 611 C CA . ILE A 1 82 ? 16.451 0.000 -5.148 1.00 94.25 82 ILE A CA 1
ATOM 612 C C . ILE A 1 82 ? 16.193 0.541 -6.546 1.00 94.25 82 ILE A C 1
ATOM 614 O O . ILE A 1 82 ? 15.741 -0.219 -7.397 1.00 94.25 82 ILE A O 1
ATOM 618 N N . LEU A 1 83 ? 16.486 1.819 -6.798 1.00 93.31 83 LEU A N 1
ATOM 619 C CA . LEU A 1 83 ? 16.357 2.380 -8.140 1.00 93.31 83 LEU A CA 1
ATOM 620 C C . LEU A 1 83 ? 17.358 1.715 -9.090 1.00 93.31 83 LEU A C 1
ATOM 622 O O . LEU A 1 83 ? 16.956 1.218 -10.133 1.00 93.31 83 LEU A O 1
ATOM 626 N N . GLU A 1 84 ? 18.623 1.628 -8.684 1.00 96.38 84 GLU A N 1
ATOM 627 C CA . GLU A 1 84 ? 19.685 0.982 -9.455 1.00 96.38 84 GLU A CA 1
ATOM 628 C C . GLU A 1 84 ? 19.363 -0.497 -9.698 1.00 96.38 84 GLU A C 1
ATOM 630 O O . GLU A 1 84 ? 19.444 -0.981 -10.821 1.00 96.38 84 GLU A O 1
ATOM 635 N N . LYS A 1 85 ? 18.896 -1.209 -8.666 1.00 96.56 85 LYS A N 1
ATOM 636 C CA . LYS A 1 85 ? 18.488 -2.611 -8.798 1.00 96.56 85 LYS A CA 1
ATOM 637 C C . LYS A 1 85 ? 17.282 -2.793 -9.722 1.00 96.56 85 LYS A C 1
ATOM 639 O O . LYS A 1 85 ? 17.227 -3.763 -10.472 1.00 96.56 85 LYS A O 1
ATOM 644 N N . ALA A 1 86 ? 16.305 -1.890 -9.648 1.00 96.31 86 ALA A N 1
ATOM 645 C CA . ALA A 1 86 ? 15.149 -1.908 -10.533 1.00 96.31 86 ALA A CA 1
ATOM 646 C C . ALA A 1 86 ? 15.561 -1.683 -11.993 1.00 96.31 86 ALA A C 1
ATOM 648 O O . ALA A 1 86 ? 14.974 -2.294 -12.877 1.00 96.31 86 ALA A O 1
ATOM 649 N N . GLU A 1 87 ? 16.567 -0.848 -12.246 1.00 95.81 87 GLU A N 1
ATOM 650 C CA . GLU A 1 87 ? 17.136 -0.658 -13.581 1.00 95.81 87 GLU A CA 1
ATOM 651 C C . GLU A 1 87 ? 17.917 -1.898 -14.047 1.00 95.81 87 GLU A C 1
ATOM 653 O O . GLU A 1 87 ? 17.673 -2.380 -15.149 1.00 95.81 87 GLU A O 1
ATOM 658 N N . ASP A 1 88 ? 18.782 -2.467 -13.201 1.00 97.12 88 ASP A N 1
ATOM 659 C CA . ASP A 1 88 ? 19.609 -3.639 -13.533 1.00 97.12 88 ASP A CA 1
ATOM 660 C C . ASP A 1 88 ? 18.789 -4.911 -13.814 1.00 97.12 88 ASP A C 1
ATOM 662 O O . ASP A 1 88 ? 19.177 -5.746 -14.633 1.00 97.12 88 ASP A O 1
ATOM 666 N N . GLU A 1 89 ? 17.668 -5.091 -13.111 1.00 96.50 89 GLU A N 1
ATOM 667 C CA . GLU A 1 89 ? 16.794 -6.264 -13.232 1.00 96.50 89 GLU A CA 1
ATOM 668 C C . GLU A 1 89 ? 15.527 -6.003 -14.070 1.00 96.50 89 GLU A C 1
ATOM 670 O O . GLU A 1 89 ? 14.605 -6.828 -14.069 1.00 96.50 89 GLU A O 1
ATOM 675 N N . ASP A 1 90 ? 15.454 -4.862 -14.763 1.00 96.06 90 ASP A N 1
ATOM 676 C CA . ASP A 1 90 ? 14.310 -4.444 -15.579 1.00 96.06 90 ASP A CA 1
ATOM 677 C C . ASP A 1 90 ? 12.968 -4.497 -14.814 1.00 96.06 90 ASP A C 1
ATOM 679 O O . ASP A 1 90 ? 11.958 -5.008 -15.305 1.00 96.06 90 ASP A O 1
ATOM 683 N N . TRP A 1 91 ? 12.915 -4.005 -13.578 1.00 97.31 91 TRP A N 1
ATOM 684 C CA . TRP A 1 91 ? 11.664 -3.932 -12.827 1.00 97.31 91 TRP A CA 1
ATOM 685 C C . TRP A 1 91 ? 10.752 -2.816 -13.353 1.00 97.31 91 TRP A C 1
ATOM 687 O O . TRP A 1 91 ? 11.173 -1.706 -13.671 1.00 97.31 91 TRP A O 1
ATOM 697 N N . VAL A 1 92 ? 9.450 -3.086 -13.376 1.00 96.81 92 VAL A N 1
ATOM 698 C CA . VAL A 1 92 ? 8.415 -2.163 -13.841 1.00 96.81 92 VAL A CA 1
ATOM 699 C C . VAL A 1 92 ? 7.789 -1.430 -12.646 1.00 96.81 92 VAL A C 1
ATOM 701 O O . VAL A 1 92 ? 7.146 -2.077 -11.810 1.00 96.81 92 VAL A O 1
ATOM 704 N N . PRO A 1 93 ? 7.916 -0.092 -12.546 1.00 96.19 93 PRO A N 1
ATOM 705 C CA . PRO A 1 93 ? 7.278 0.679 -11.486 1.00 96.19 93 PRO A CA 1
ATOM 706 C C . PRO A 1 93 ? 5.784 0.882 -11.759 1.00 96.19 93 PRO A C 1
ATOM 708 O O . PRO A 1 93 ? 5.384 1.396 -12.802 1.00 96.19 93 PRO A O 1
ATOM 711 N N . ALA A 1 94 ? 4.953 0.594 -10.764 1.00 97.00 94 ALA A N 1
ATOM 712 C CA . ALA A 1 94 ? 3.556 0.991 -10.716 1.00 97.00 94 ALA A CA 1
ATOM 713 C C . ALA A 1 94 ? 3.386 2.149 -9.726 1.00 97.00 94 ALA A C 1
ATOM 715 O O . ALA A 1 94 ? 3.377 1.951 -8.510 1.00 97.00 94 ALA A O 1
ATOM 716 N N . LYS A 1 95 ? 3.227 3.367 -10.251 1.00 95.31 95 LYS A N 1
ATOM 717 C CA . LYS A 1 95 ? 2.928 4.582 -9.476 1.00 95.31 95 LYS A CA 1
ATOM 718 C C . LYS A 1 95 ? 1.596 5.173 -9.920 1.00 95.31 95 LYS A C 1
ATOM 720 O O . LYS A 1 95 ? 1.172 4.965 -11.052 1.00 95.31 95 LYS A O 1
ATOM 725 N N . TRP A 1 96 ? 0.940 5.914 -9.030 1.00 95.19 96 TRP A N 1
ATOM 726 C CA . TRP A 1 96 ? -0.343 6.578 -9.308 1.00 95.19 96 TRP A CA 1
ATOM 727 C C . TRP A 1 96 ? -1.451 5.620 -9.784 1.00 95.19 96 TRP A C 1
ATOM 729 O O . TRP A 1 96 ? -2.437 6.049 -10.380 1.00 95.19 96 TRP A O 1
ATOM 739 N N . PHE A 1 97 ? -1.336 4.328 -9.462 1.00 94.75 97 PHE A N 1
ATOM 740 C CA . PHE A 1 97 ? -2.288 3.287 -9.860 1.00 94.75 97 PHE A CA 1
ATOM 741 C C . PHE A 1 97 ? -3.715 3.570 -9.361 1.00 94.75 97 PHE A C 1
ATOM 743 O O . PHE A 1 97 ? -4.681 3.195 -10.015 1.00 94.75 97 PHE A O 1
ATOM 750 N N . LYS A 1 98 ? -3.871 4.322 -8.259 1.00 94.06 98 LYS A N 1
ATOM 751 C CA . LYS A 1 98 ? -5.173 4.806 -7.767 1.00 94.06 98 LYS A CA 1
ATOM 752 C C . LYS A 1 98 ? -5.942 5.618 -8.818 1.00 94.06 98 LYS A C 1
ATOM 754 O O . LYS A 1 98 ? -7.170 5.601 -8.820 1.00 94.06 98 LYS A O 1
ATOM 759 N N . LEU A 1 99 ? -5.243 6.346 -9.692 1.00 93.12 99 LEU A N 1
ATOM 760 C CA . LEU A 1 99 ? -5.882 7.210 -10.687 1.00 93.12 99 LEU A CA 1
ATOM 761 C C . LEU A 1 99 ? -6.610 6.416 -11.776 1.00 93.12 99 LEU A C 1
ATOM 763 O O . LEU A 1 99 ? -7.548 6.945 -12.356 1.00 93.12 99 LEU A O 1
ATOM 767 N N . HIS A 1 100 ? -6.267 5.139 -11.963 1.00 91.56 100 HIS A N 1
ATOM 768 C CA . HIS A 1 100 ? -6.969 4.224 -12.872 1.00 91.56 100 HIS A CA 1
ATOM 769 C C . HIS A 1 100 ? -8.375 3.822 -12.379 1.00 91.56 100 HIS A C 1
ATOM 771 O O . HIS A 1 100 ? -9.102 3.151 -13.100 1.00 91.56 100 HIS A O 1
ATOM 777 N N . PHE A 1 101 ? -8.782 4.224 -11.165 1.00 90.56 101 PHE A N 1
ATOM 778 C CA . PHE A 1 101 ? -10.160 4.074 -10.665 1.00 90.56 101 PHE A CA 1
ATOM 779 C C . PHE A 1 101 ? -11.031 5.318 -10.863 1.00 90.56 101 PHE A C 1
ATOM 781 O O . PHE A 1 101 ? -12.174 5.348 -10.399 1.00 90.56 101 PHE A O 1
ATOM 788 N N . ARG A 1 102 ? -10.493 6.383 -11.467 1.00 86.25 102 ARG A N 1
ATOM 789 C CA . ARG A 1 102 ? -11.276 7.592 -11.728 1.00 86.25 102 ARG A CA 1
ATOM 790 C C . ARG A 1 102 ? -12.444 7.254 -12.672 1.00 86.25 102 ARG A C 1
ATOM 792 O O . ARG A 1 102 ? -12.255 6.464 -13.590 1.00 86.25 102 ARG A O 1
ATOM 799 N N . PRO A 1 103 ? -13.650 7.803 -12.441 1.00 81.19 103 PRO A N 1
ATOM 800 C CA . PRO A 1 103 ? -14.767 7.623 -13.361 1.00 81.19 103 PRO A CA 1
ATOM 801 C C . PRO A 1 103 ? -14.478 8.295 -14.700 1.00 81.19 103 PRO A C 1
ATOM 803 O O . PRO A 1 103 ? -13.983 9.421 -14.696 1.00 81.19 103 PRO A O 1
ATOM 806 N N . ASN A 1 104 ? -14.891 7.655 -15.797 1.00 69.50 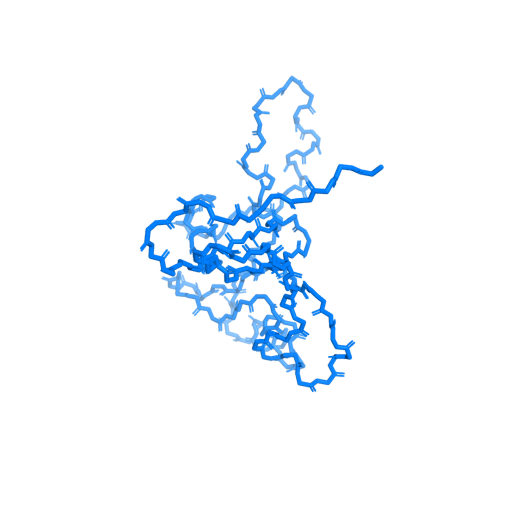104 ASN A N 1
ATOM 807 C CA . ASN A 1 104 ? -14.657 8.208 -17.123 1.00 69.50 104 ASN A CA 1
ATOM 808 C C . ASN A 1 104 ? -15.495 9.493 -17.371 1.00 69.50 104 ASN A C 1
ATOM 810 O O . ASN A 1 104 ? -16.724 9.464 -17.243 1.00 69.50 104 ASN A O 1
ATOM 814 N N . GLY A 1 105 ? -14.867 10.619 -17.714 1.00 63.12 105 GLY A N 1
ATOM 815 C CA . GLY A 1 105 ? -15.427 11.944 -17.991 1.00 63.12 105 GLY A CA 1
ATOM 816 C C . GLY A 1 105 ? -14.973 12.543 -19.336 1.00 63.12 105 GLY A C 1
ATOM 817 O O . GLY A 1 105 ? -14.057 12.080 -19.988 1.00 63.12 105 GLY A O 1
ATOM 818 N N . LYS A 1 106 ? -15.639 13.601 -19.811 1.00 56.44 106 LYS A N 1
ATOM 819 C CA . LYS A 1 106 ? -15.482 14.097 -21.198 1.00 56.44 106 LYS A CA 1
ATOM 820 C C . LYS A 1 106 ? -14.213 14.931 -21.486 1.00 56.44 106 LYS A C 1
ATOM 822 O O . LYS A 1 106 ? -13.995 15.260 -22.645 1.00 56.44 106 LYS A O 1
ATOM 827 N N . ASP A 1 107 ? -13.396 15.243 -20.477 1.00 57.38 107 ASP A N 1
ATOM 828 C CA . ASP A 1 107 ? -12.163 16.058 -20.585 1.00 57.38 107 ASP A CA 1
ATOM 829 C C . ASP A 1 107 ? -10.877 15.203 -20.430 1.00 57.38 107 ASP A C 1
ATOM 831 O O . ASP A 1 107 ? -9.876 15.640 -19.859 1.00 57.38 107 ASP A O 1
ATOM 835 N N . GLU A 1 108 ? -10.922 13.948 -20.884 1.00 58.28 108 GLU A N 1
ATOM 836 C CA . GLU A 1 108 ? -9.975 12.887 -20.498 1.00 58.28 108 GLU A CA 1
ATOM 837 C C . GLU A 1 108 ? -8.674 12.800 -21.286 1.00 58.28 108 GLU A C 1
ATOM 839 O O . GLU A 1 108 ? -7.641 12.446 -20.714 1.00 58.28 108 GLU A O 1
ATOM 844 N N . ASP A 1 109 ? -8.675 13.204 -22.556 1.00 57.66 109 ASP A N 1
ATOM 845 C CA . ASP A 1 109 ? -7.560 12.904 -23.462 1.00 57.66 109 ASP A CA 1
ATOM 846 C C . ASP A 1 109 ? -6.209 13.485 -23.002 1.00 57.66 109 ASP A C 1
ATOM 848 O O . ASP A 1 109 ? -5.159 12.900 -23.266 1.00 57.66 109 ASP A O 1
ATOM 852 N N . ASN A 1 110 ? -6.214 14.617 -22.285 1.00 59.16 110 ASN A N 1
ATOM 853 C CA . ASN A 1 110 ? -4.990 15.251 -21.777 1.00 59.16 110 ASN A CA 1
ATOM 854 C C . ASN A 1 110 ? -4.576 14.762 -20.380 1.00 59.16 110 ASN A C 1
ATOM 856 O O . ASN A 1 110 ? -3.394 14.820 -20.041 1.00 59.16 110 ASN A O 1
ATOM 860 N N . VAL A 1 111 ? -5.523 14.318 -19.546 1.00 61.25 111 VAL A N 1
ATOM 861 C CA . VAL A 1 111 ? -5.233 13.867 -18.173 1.00 61.25 111 VAL A CA 1
ATOM 862 C C . VAL A 1 111 ? -4.751 12.421 -18.180 1.00 61.25 111 VAL A C 1
ATOM 864 O O . VAL A 1 111 ? -3.823 12.092 -17.441 1.00 61.25 111 VAL A O 1
ATOM 867 N N . ASP A 1 112 ? -5.312 11.586 -19.051 1.00 61.72 112 ASP A N 1
ATOM 868 C CA . ASP A 1 112 ? -4.953 10.171 -19.152 1.00 61.72 112 ASP A CA 1
ATOM 869 C C . ASP A 1 112 ? -3.535 9.967 -19.691 1.00 61.72 112 ASP A C 1
ATOM 871 O O . ASP A 1 112 ? -2.824 9.079 -19.226 1.00 61.72 112 ASP A O 1
ATOM 875 N N . GLN A 1 113 ? -3.057 10.856 -20.570 1.00 64.31 113 GLN A N 1
ATOM 876 C CA . GLN A 1 113 ? -1.664 10.846 -21.040 1.00 64.31 113 GLN A CA 1
ATOM 877 C C . GLN A 1 113 ? -0.644 11.084 -19.916 1.00 64.31 113 GLN A C 1
ATOM 879 O O . GLN A 1 113 ? 0.511 10.677 -20.034 1.00 64.31 113 GLN A O 1
ATOM 884 N N . ALA A 1 114 ? -1.049 11.736 -18.821 1.00 80.62 114 ALA A N 1
ATOM 885 C CA . ALA A 1 114 ? -0.179 11.984 -17.677 1.00 80.62 114 ALA A CA 1
ATOM 886 C C . ALA A 1 114 ? -0.152 10.814 -16.677 1.00 80.62 114 ALA A C 1
ATOM 888 O O . ALA A 1 114 ? 0.706 10.799 -15.791 1.00 80.62 114 ALA A O 1
ATOM 889 N N . ILE A 1 115 ? -1.075 9.848 -16.780 1.00 88.38 115 ILE A N 1
ATOM 890 C CA . ILE A 1 115 ? -1.136 8.694 -15.878 1.00 88.38 115 ILE A CA 1
ATOM 891 C C . ILE A 1 115 ? -0.223 7.587 -16.430 1.00 88.38 115 ILE A C 1
ATOM 893 O O . ILE A 1 115 ? -0.441 7.110 -17.542 1.00 88.38 115 ILE A O 1
ATOM 897 N N . PRO A 1 116 ? 0.785 7.126 -15.667 1.00 92.06 116 PRO A N 1
ATOM 898 C CA . PRO A 1 116 ? 1.622 6.013 -16.091 1.00 92.06 116 PRO A CA 1
ATOM 899 C C . PRO A 1 116 ? 0.788 4.753 -16.361 1.00 92.06 116 PRO A C 1
ATOM 901 O O . PRO A 1 116 ? -0.139 4.459 -15.589 1.00 92.06 116 PRO A O 1
ATOM 904 N N . PRO A 1 117 ? 1.116 3.988 -17.416 1.00 92.31 117 PRO A N 1
ATOM 905 C CA . PRO A 1 117 ? 0.443 2.730 -17.687 1.00 92.31 117 PRO A CA 1
ATOM 906 C C . PRO A 1 117 ? 0.669 1.746 -16.537 1.00 92.31 117 PRO A C 1
ATOM 908 O O . PRO A 1 117 ? 1.671 1.803 -15.820 1.00 92.31 117 PRO A O 1
ATOM 911 N N . LEU A 1 118 ? -0.276 0.826 -16.368 1.00 94.06 118 LEU A N 1
ATOM 912 C CA . LEU A 1 118 ? -0.119 -0.276 -15.427 1.00 94.06 118 LEU A CA 1
ATOM 913 C C . LEU A 1 118 ? 0.930 -1.276 -15.943 1.00 94.06 118 LEU A C 1
ATOM 915 O O . LEU A 1 118 ? 1.139 -1.368 -17.157 1.00 94.06 118 LEU A O 1
ATOM 919 N N . PRO A 1 119 ? 1.565 -2.055 -15.048 1.00 94.56 119 PRO A N 1
ATOM 920 C CA . PRO A 1 119 ? 2.476 -3.114 -15.456 1.00 94.56 119 PRO A CA 1
ATOM 921 C C . PRO A 1 119 ? 1.807 -4.130 -16.396 1.00 94.56 119 PRO A C 1
ATOM 923 O O . PRO A 1 119 ? 0.589 -4.342 -16.308 1.00 94.56 119 PRO A O 1
ATOM 926 N N . PRO A 1 120 ? 2.584 -4.807 -17.262 1.00 91.38 120 PRO A N 1
ATOM 927 C CA . PRO A 1 120 ? 2.054 -5.822 -18.164 1.00 91.38 120 PRO A CA 1
ATOM 928 C C . PRO A 1 120 ? 1.195 -6.854 -17.427 1.00 91.38 120 PRO A C 1
ATOM 930 O O . PRO A 1 120 ? 1.576 -7.369 -16.378 1.00 91.38 120 PRO A O 1
ATOM 933 N N . ASN A 1 121 ? 0.027 -7.168 -17.993 1.00 91.12 121 ASN A N 1
ATOM 934 C CA . ASN A 1 121 ? -0.918 -8.159 -17.463 1.00 91.12 121 ASN A CA 1
ATOM 935 C C . ASN A 1 121 ? -1.460 -7.873 -16.045 1.00 91.12 121 ASN A C 1
ATOM 937 O O . ASN A 1 121 ? -2.024 -8.771 -15.416 1.00 91.12 121 ASN A O 1
ATOM 941 N N . LYS A 1 122 ? -1.337 -6.641 -15.533 1.00 95.06 122 LYS A N 1
ATOM 942 C CA . LYS A 1 122 ? -1.900 -6.231 -14.238 1.00 95.06 122 LYS A CA 1
ATOM 943 C C . LYS A 1 122 ? -3.060 -5.257 -14.434 1.00 95.06 122 LYS A C 1
ATOM 945 O O . LYS A 1 122 ? -2.970 -4.289 -15.182 1.00 95.06 122 LYS A O 1
ATOM 950 N N . SER A 1 123 ? -4.155 -5.498 -13.715 1.00 95.31 123 SER A N 1
ATOM 951 C CA . SER A 1 123 ? -5.262 -4.541 -13.603 1.00 95.31 123 SER A CA 1
ATOM 952 C C . SER A 1 123 ? -5.019 -3.559 -12.453 1.00 95.31 123 SER A C 1
ATOM 954 O O . SER A 1 123 ? -4.254 -3.862 -11.535 1.00 95.31 123 SER A O 1
ATOM 956 N N . ALA A 1 124 ? -5.716 -2.417 -12.447 1.00 94.31 124 ALA A N 1
ATOM 957 C CA . ALA A 1 124 ? -5.648 -1.462 -11.336 1.00 94.31 124 ALA A CA 1
ATOM 958 C C . ALA A 1 124 ? -6.040 -2.120 -10.004 1.00 94.31 124 ALA A C 1
ATOM 960 O O . ALA A 1 124 ? -5.404 -1.873 -8.984 1.00 94.31 124 ALA A O 1
ATOM 961 N N . VAL A 1 125 ? -7.040 -3.011 -10.034 1.00 96.12 125 VAL A N 1
ATOM 962 C CA . VAL A 1 125 ? -7.461 -3.820 -8.879 1.00 96.12 125 VAL A CA 1
ATOM 963 C C . VAL A 1 125 ? -6.322 -4.706 -8.399 1.00 96.12 125 VAL A C 1
ATOM 965 O O . VAL A 1 125 ? -6.036 -4.705 -7.212 1.00 96.12 125 VAL A O 1
ATOM 968 N N . THR A 1 126 ? -5.633 -5.403 -9.305 1.00 97.12 126 THR A N 1
ATOM 969 C CA . THR A 1 126 ? -4.505 -6.270 -8.941 1.00 97.12 126 THR A CA 1
ATOM 970 C C . THR A 1 126 ? -3.377 -5.476 -8.293 1.00 97.12 126 THR A C 1
ATOM 972 O O . THR A 1 126 ? -2.912 -5.867 -7.234 1.00 97.12 126 THR A O 1
ATOM 975 N N . VAL A 1 127 ? -2.987 -4.332 -8.870 1.00 97.38 127 VAL A N 1
ATOM 976 C CA . VAL A 1 127 ? -1.934 -3.485 -8.285 1.00 97.38 127 VAL A CA 1
ATOM 977 C C . VAL A 1 127 ? -2.343 -2.959 -6.909 1.00 97.38 127 VAL A C 1
ATOM 979 O O . VAL A 1 127 ? -1.524 -2.906 -5.999 1.00 97.38 127 VAL A O 1
ATOM 982 N N . PHE A 1 128 ? -3.615 -2.594 -6.738 1.00 96.00 128 PHE A N 1
ATOM 983 C CA . PHE A 1 128 ? -4.139 -2.134 -5.454 1.00 96.00 128 PHE A CA 1
ATOM 984 C C . PHE A 1 128 ? -4.207 -3.263 -4.414 1.00 96.00 128 PHE A C 1
ATOM 986 O O . PHE A 1 128 ? -3.962 -3.014 -3.241 1.00 96.00 128 PHE A O 1
ATOM 993 N N . SER A 1 129 ? -4.523 -4.493 -4.832 1.00 95.75 129 SER A N 1
ATOM 994 C CA . SER A 1 129 ? -4.501 -5.681 -3.971 1.00 95.75 129 SER A CA 1
ATOM 995 C C . SER A 1 129 ? -3.087 -6.088 -3.576 1.00 95.75 129 SER A C 1
ATOM 997 O O . SER A 1 129 ? -2.883 -6.440 -2.429 1.00 95.75 129 SER A O 1
ATOM 999 N N . ASP A 1 130 ? -2.122 -6.005 -4.492 1.00 96.69 130 ASP A N 1
ATOM 1000 C CA . ASP A 1 130 ? -0.712 -6.299 -4.211 1.00 96.69 130 ASP A CA 1
ATOM 1001 C C . ASP A 1 130 ? -0.084 -5.251 -3.258 1.00 96.69 130 ASP A C 1
ATOM 1003 O O . ASP A 1 130 ? 0.937 -5.521 -2.630 1.00 96.69 130 ASP A O 1
ATOM 1007 N N . PHE A 1 131 ? -0.677 -4.051 -3.149 1.00 95.88 131 PHE A N 1
ATOM 1008 C CA . PHE A 1 131 ? -0.224 -2.984 -2.243 1.00 95.88 131 PHE A CA 1
ATOM 1009 C C . PHE A 1 131 ? -0.678 -3.168 -0.786 1.00 95.88 131 PHE A C 1
ATOM 1011 O O . PHE A 1 131 ? -0.016 -2.660 0.120 1.00 95.88 131 PHE A O 1
ATOM 1018 N N . LEU A 1 132 ? -1.838 -3.798 -0.577 1.00 92.31 132 LEU A N 1
ATOM 1019 C CA . LEU A 1 132 ? -2.519 -3.922 0.718 1.00 92.31 132 LEU A CA 1
ATOM 1020 C C . LEU A 1 132 ? -2.176 -5.235 1.424 1.00 92.31 132 LEU A C 1
ATOM 1022 O O . LEU A 1 132 ? -2.009 -5.178 2.663 1.00 92.31 132 LEU A O 1
#

Foldseek 3Di:
DDDAFQQQDPAWDKDKDKAQDQFKIAIWIWIRHHRDGIDIGQQQDDPLCPPPRRHRIFTQKWWAALVRHTDAATNRCVDPCNVVVCVVRVIDMDGSLVCLPDDDDDVPPVVVVVHDDDR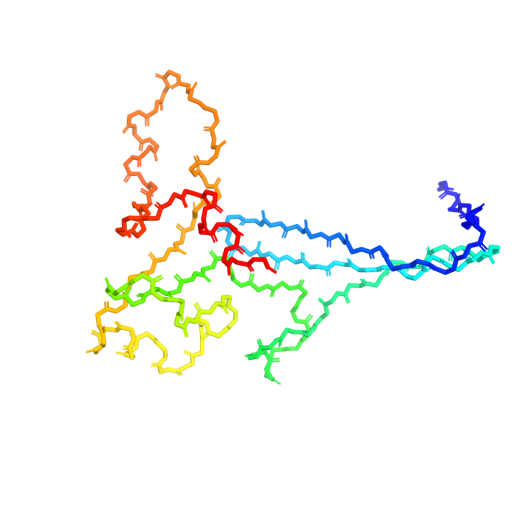PPDHSVRSVVVRD

Sequence (132 aa):
MNTRKPYNGTRRNLLIAMDVGTTYSGVSYCLLDPGFVPEIQTVTRFPACEHVGGDAKIPSIIYYGQDGSVKAVGAEATQEGILEKAEDEDWVPAKWFKLHFRPNGKDEDNVDQAIPPLPPNKSAVTVFSDFL